Protein AF-A0A645GMW1-F1 (afdb_monomer_lite)

Organism: NCBI:txid1076179

Radius of gyration: 13.88 Å; chains: 1; bounding box: 28×25×41 Å

Structure (mmCIF, N/CA/C/O backbone):
data_AF-A0A645GMW1-F1
#
_entry.id   AF-A0A645GMW1-F1
#
loop_
_atom_site.group_PDB
_atom_site.id
_atom_site.type_symbol
_atom_site.label_atom_id
_atom_site.label_alt_id
_atom_site.label_comp_id
_atom_site.label_asym_id
_atom_site.label_entity_id
_atom_site.label_seq_id
_atom_site.pdbx_PDB_ins_code
_atom_site.Cartn_x
_atom_site.Cartn_y
_atom_site.Cartn_z
_atom_site.occupancy
_atom_site.B_iso_or_equiv
_atom_site.auth_seq_id
_atom_site.auth_comp_id
_atom_site.auth_asym_id
_atom_site.auth_atom_id
_atom_site.pdbx_PDB_model_num
ATOM 1 N N . MET A 1 1 ? -2.472 -6.286 12.823 1.00 82.88 1 MET A N 1
ATOM 2 C CA . MET A 1 1 ? -3.379 -5.752 11.780 1.00 82.88 1 MET A CA 1
ATOM 3 C C . MET A 1 1 ? -4.845 -6.041 12.078 1.00 82.88 1 MET A C 1
ATOM 5 O O . MET A 1 1 ? -5.179 -7.045 12.693 1.00 82.88 1 MET A O 1
ATOM 9 N N . THR A 1 2 ? -5.722 -5.130 11.661 1.00 86.31 2 THR A N 1
ATOM 10 C CA . THR A 1 2 ? -7.187 -5.240 11.719 1.00 86.31 2 THR A CA 1
ATOM 11 C C . THR A 1 2 ? -7.753 -5.786 10.402 1.00 86.31 2 THR A C 1
ATOM 13 O O . THR A 1 2 ? -7.118 -5.670 9.356 1.00 86.31 2 THR A O 1
ATOM 16 N N . LYS A 1 3 ? -8.986 -6.317 10.417 1.00 87.19 3 LYS A N 1
ATOM 17 C CA . LYS A 1 3 ? -9.654 -6.834 9.203 1.00 87.19 3 LYS A CA 1
ATOM 18 C C . LYS A 1 3 ? -9.763 -5.794 8.079 1.00 87.19 3 LYS A C 1
ATOM 20 O O . LYS A 1 3 ? -9.622 -6.152 6.914 1.00 87.19 3 LYS A O 1
ATOM 25 N N . ASP A 1 4 ? -9.985 -4.526 8.427 1.00 87.88 4 ASP A N 1
ATOM 26 C CA . ASP A 1 4 ? -10.097 -3.435 7.451 1.00 87.88 4 ASP A CA 1
ATOM 27 C C . ASP A 1 4 ? -8.743 -3.113 6.800 1.00 87.88 4 ASP A C 1
ATOM 29 O O . ASP A 1 4 ? -8.673 -2.877 5.596 1.00 87.88 4 ASP A O 1
ATOM 33 N N . GLU A 1 5 ? -7.654 -3.148 7.577 1.00 87.81 5 GLU A N 1
ATOM 34 C CA . GLU A 1 5 ? -6.290 -2.961 7.062 1.00 87.81 5 GLU A CA 1
ATOM 35 C C . GLU A 1 5 ? -5.925 -4.076 6.080 1.00 87.81 5 GLU A C 1
ATOM 37 O O . GLU A 1 5 ? -5.408 -3.812 5.000 1.00 87.81 5 GLU A O 1
ATOM 42 N N . VAL A 1 6 ? -6.264 -5.319 6.412 1.00 90.88 6 VAL A N 1
ATOM 43 C CA . VAL A 1 6 ? -6.015 -6.479 5.548 1.00 90.88 6 VAL A CA 1
ATOM 44 C C . VAL A 1 6 ? -6.827 -6.388 4.261 1.00 90.88 6 VAL A C 1
ATOM 46 O O . VAL A 1 6 ? -6.291 -6.616 3.177 1.00 90.88 6 VAL A O 1
ATOM 49 N N . ALA A 1 7 ? -8.114 -6.043 4.356 1.00 91.56 7 ALA A N 1
ATOM 50 C CA . ALA A 1 7 ? -8.967 -5.858 3.185 1.00 91.56 7 ALA A CA 1
ATOM 51 C C . ALA A 1 7 ? -8.415 -4.762 2.260 1.00 91.56 7 ALA A C 1
ATOM 53 O O . ALA A 1 7 ? -8.383 -4.943 1.043 1.00 91.56 7 ALA A O 1
ATOM 54 N N . PHE A 1 8 ? -7.912 -3.666 2.835 1.00 91.69 8 PHE A N 1
ATOM 55 C CA . PHE A 1 8 ? -7.234 -2.610 2.088 1.00 91.69 8 PHE A CA 1
ATOM 56 C C . PHE A 1 8 ? -5.958 -3.109 1.396 1.00 91.69 8 PHE A C 1
ATOM 58 O O . PHE A 1 8 ? -5.770 -2.841 0.211 1.00 91.69 8 PHE A O 1
ATOM 65 N N . LEU A 1 9 ? -5.096 -3.853 2.098 1.00 92.62 9 LEU A N 1
ATOM 66 C CA . LEU A 1 9 ? -3.863 -4.402 1.520 1.00 92.62 9 LEU A CA 1
ATOM 67 C C . LEU A 1 9 ? -4.153 -5.372 0.368 1.00 92.62 9 LEU A C 1
ATOM 69 O O . LEU A 1 9 ? -3.485 -5.307 -0.660 1.00 92.62 9 LEU A O 1
ATOM 73 N N . LYS A 1 10 ? -5.173 -6.229 0.505 1.00 94.00 10 LYS A N 1
ATOM 74 C CA . LYS A 1 10 ? -5.614 -7.130 -0.573 1.00 94.00 10 LYS A CA 1
ATOM 75 C C . LYS A 1 10 ? -6.101 -6.346 -1.786 1.00 94.00 10 LYS A C 1
ATOM 77 O O . LYS A 1 10 ? -5.624 -6.595 -2.884 1.00 94.00 10 LYS A O 1
ATOM 82 N N . TYR A 1 11 ? -6.957 -5.344 -1.578 1.00 93.62 11 TYR A N 1
ATOM 83 C CA . TYR A 1 11 ? -7.407 -4.455 -2.652 1.00 93.62 11 TYR A CA 1
ATOM 84 C C . TYR A 1 11 ? -6.233 -3.762 -3.363 1.00 93.62 11 TYR A C 1
ATOM 86 O O . TYR A 1 11 ? -6.172 -3.755 -4.590 1.00 93.62 11 TYR A O 1
ATOM 94 N N . ALA A 1 12 ? -5.284 -3.204 -2.605 1.00 93.94 12 ALA A N 1
ATOM 95 C CA . ALA A 1 12 ? -4.115 -2.533 -3.167 1.00 93.94 12 ALA A CA 1
ATOM 96 C C . ALA A 1 12 ? -3.250 -3.500 -3.990 1.00 93.94 12 ALA A C 1
ATOM 98 O O . ALA A 1 12 ? -2.833 -3.158 -5.097 1.00 93.94 12 ALA A O 1
ATOM 99 N N . LYS A 1 13 ? -3.039 -4.722 -3.489 1.00 94.44 13 LYS A N 1
ATOM 100 C CA . LYS A 1 13 ? -2.316 -5.775 -4.205 1.00 94.44 13 LYS A CA 1
ATOM 101 C C . LYS A 1 13 ? -3.032 -6.192 -5.493 1.00 94.44 13 LYS A C 1
ATOM 103 O O . LYS A 1 13 ? -2.386 -6.287 -6.532 1.00 94.44 13 LYS A O 1
ATOM 108 N N . ASP A 1 14 ? -4.347 -6.396 -5.446 1.00 95.12 14 ASP A N 1
ATOM 109 C CA . ASP A 1 14 ? -5.155 -6.774 -6.614 1.00 95.12 14 ASP A CA 1
ATOM 110 C C . ASP A 1 14 ? -5.181 -5.661 -7.679 1.00 95.12 14 ASP A C 1
ATOM 112 O O . ASP A 1 14 ? -5.256 -5.940 -8.874 1.00 95.12 14 ASP A O 1
ATOM 116 N N . ALA A 1 15 ? -5.046 -4.398 -7.261 1.00 93.19 15 ALA A N 1
ATOM 117 C CA . ALA A 1 15 ? -4.862 -3.246 -8.145 1.00 93.19 15 ALA A CA 1
ATOM 118 C C . ALA A 1 15 ? -3.417 -3.088 -8.676 1.00 93.19 15 ALA A C 1
ATOM 120 O O . ALA A 1 15 ? -3.135 -2.177 -9.457 1.00 93.19 15 ALA A O 1
ATOM 121 N N . GLY A 1 16 ? -2.496 -3.969 -8.276 1.00 93.19 16 GLY A N 1
ATOM 122 C CA . GLY A 1 16 ? -1.112 -4.006 -8.746 1.00 93.19 16 GLY A CA 1
ATOM 123 C C . GLY A 1 16 ? -0.134 -3.139 -7.955 1.00 93.19 16 GLY A C 1
ATOM 124 O O . GLY A 1 16 ? 0.986 -2.941 -8.415 1.00 93.19 16 GLY A O 1
ATOM 125 N N . PHE A 1 17 ? -0.515 -2.606 -6.791 1.00 95.38 17 PHE A N 1
ATOM 126 C CA . PHE A 1 17 ? 0.427 -1.909 -5.914 1.00 95.38 17 PHE A CA 1
ATOM 127 C C . PHE A 1 17 ? 1.283 -2.907 -5.130 1.00 95.38 17 PHE A C 1
ATOM 129 O O . PHE A 1 17 ? 0.781 -3.908 -4.618 1.00 95.38 17 PHE A O 1
ATOM 136 N N . CYS A 1 18 ? 2.577 -2.611 -5.002 1.00 94.50 18 CYS A N 1
ATOM 137 C CA . CYS A 1 18 ? 3.541 -3.512 -4.363 1.00 94.50 18 CYS A CA 1
ATOM 138 C C . CYS A 1 18 ? 3.937 -3.048 -2.961 1.00 94.50 18 CYS A C 1
ATOM 140 O O . CYS A 1 18 ? 4.248 -3.868 -2.097 1.00 94.50 18 CYS A O 1
ATOM 142 N N . TYR A 1 19 ? 3.917 -1.737 -2.726 1.00 94.75 19 TYR A N 1
ATOM 143 C CA . TYR A 1 19 ? 4.445 -1.132 -1.515 1.00 94.75 19 TYR A CA 1
ATOM 144 C C . TYR A 1 19 ? 3.426 -0.225 -0.845 1.00 94.75 19 TYR A C 1
ATOM 146 O O . TYR A 1 19 ? 2.605 0.413 -1.503 1.00 94.75 19 TYR A O 1
ATOM 154 N N . ILE A 1 20 ? 3.522 -0.143 0.479 1.00 92.81 20 ILE A N 1
ATOM 155 C CA . ILE A 1 20 ? 2.780 0.800 1.309 1.00 92.81 20 ILE A CA 1
ATOM 156 C C . ILE A 1 20 ? 3.737 1.529 2.250 1.00 92.81 20 ILE A C 1
ATOM 158 O O . ILE A 1 20 ? 4.649 0.933 2.828 1.00 92.81 20 ILE A O 1
ATOM 162 N N . SER A 1 21 ? 3.529 2.827 2.433 1.00 91.50 21 SER A N 1
ATOM 163 C CA . SER A 1 21 ? 4.256 3.635 3.406 1.00 91.50 21 SER A CA 1
ATOM 164 C C . SER A 1 21 ? 3.331 4.615 4.123 1.00 91.50 21 SER A C 1
ATOM 166 O O . SER A 1 21 ? 2.248 4.972 3.650 1.00 91.50 21 SER A O 1
ATOM 168 N N . LYS A 1 22 ? 3.767 5.052 5.307 1.00 87.62 22 LYS A N 1
ATOM 169 C CA . LYS A 1 22 ? 3.097 6.096 6.082 1.00 87.62 22 LYS A CA 1
ATOM 170 C C . LYS A 1 22 ? 3.976 7.338 6.147 1.00 87.62 22 LYS A C 1
ATOM 172 O O . LYS A 1 22 ? 5.052 7.321 6.749 1.00 87.62 22 LYS A O 1
ATOM 177 N N . GLU A 1 23 ? 3.493 8.423 5.557 1.00 76.06 23 GLU A N 1
ATOM 178 C CA . GLU A 1 23 ? 4.151 9.729 5.579 1.00 76.06 23 GLU A CA 1
ATOM 179 C C . GLU A 1 23 ? 3.897 10.407 6.937 1.00 76.06 23 GLU A C 1
ATOM 181 O O . GLU A 1 23 ? 2.812 10.917 7.209 1.00 76.06 23 GLU A O 1
ATOM 186 N N . GLY A 1 24 ? 4.888 10.413 7.831 1.00 71.50 24 GLY A N 1
ATOM 187 C CA . GLY A 1 24 ? 4.853 11.229 9.050 1.00 71.50 24 GLY A CA 1
ATOM 188 C C . GLY A 1 24 ? 3.632 11.029 9.974 1.00 71.50 24 GLY A C 1
ATOM 189 O O . GLY A 1 24 ? 3.249 9.915 10.323 1.00 71.50 24 GLY A O 1
ATOM 190 N N . ASN A 1 25 ? 3.056 12.140 10.453 1.00 67.25 25 ASN A N 1
ATOM 191 C CA . ASN A 1 25 ? 1.845 12.173 11.298 1.00 67.25 25 ASN A CA 1
ATOM 192 C C . ASN A 1 25 ? 0.541 12.173 10.481 1.00 67.25 25 ASN A C 1
ATOM 194 O O . ASN A 1 25 ? -0.513 12.534 11.001 1.00 67.25 25 ASN A O 1
ATOM 198 N N . SER A 1 26 ? 0.606 11.818 9.203 1.00 70.62 26 SER A N 1
ATOM 199 C CA . SER A 1 26 ? -0.543 11.917 8.321 1.00 70.62 26 SER A CA 1
ATOM 200 C C . SER A 1 26 ? -1.594 10.842 8.604 1.00 70.62 26 SER A C 1
ATOM 202 O O . SER A 1 26 ? -1.286 9.709 8.980 1.00 70.62 26 SER A O 1
ATOM 204 N N . ASN A 1 27 ? -2.855 11.199 8.352 1.00 77.88 27 ASN A N 1
ATOM 205 C CA . ASN A 1 27 ? -4.005 10.285 8.364 1.00 77.88 27 ASN A CA 1
ATOM 206 C C . ASN A 1 27 ? -4.185 9.567 7.013 1.00 77.88 27 ASN A C 1
ATOM 208 O O . ASN A 1 27 ? -5.290 9.159 6.656 1.00 77.88 27 ASN A O 1
ATOM 212 N N . TYR A 1 28 ? -3.118 9.483 6.222 1.00 84.38 28 TYR A N 1
ATOM 213 C CA . TYR A 1 28 ? -3.111 8.805 4.939 1.00 84.38 28 TYR A CA 1
ATOM 214 C C . TYR A 1 28 ? -1.921 7.854 4.856 1.00 84.38 28 TYR A C 1
ATOM 216 O O . TYR A 1 28 ? -0.897 8.043 5.517 1.00 84.38 28 TYR A O 1
ATOM 224 N N . VAL A 1 29 ? -2.082 6.831 4.029 1.00 89.69 29 VAL A N 1
ATOM 225 C CA . VAL A 1 29 ? -1.013 5.940 3.582 1.00 89.69 29 VAL A CA 1
ATOM 226 C C . VAL A 1 29 ? -0.773 6.181 2.101 1.00 89.69 29 VAL A C 1
ATOM 228 O O . VAL A 1 29 ? -1.694 6.540 1.366 1.00 89.69 29 VAL A O 1
ATOM 231 N N . ARG A 1 30 ? 0.469 6.003 1.671 1.00 91.94 30 ARG A N 1
ATOM 232 C CA . ARG A 1 30 ? 0.859 6.004 0.265 1.00 91.94 30 ARG A CA 1
ATOM 233 C C . ARG A 1 30 ? 1.004 4.552 -0.166 1.00 91.94 30 ARG A C 1
ATOM 235 O O . ARG A 1 30 ? 1.749 3.815 0.473 1.00 91.94 30 ARG A O 1
ATOM 242 N N . ILE A 1 31 ? 0.303 4.146 -1.216 1.00 93.69 31 ILE A N 1
ATOM 243 C CA . ILE A 1 31 ? 0.542 2.872 -1.903 1.00 93.69 31 ILE A CA 1
ATOM 244 C C . ILE A 1 31 ? 1.202 3.162 -3.240 1.00 93.69 31 ILE A C 1
ATOM 246 O O . ILE A 1 31 ? 0.849 4.141 -3.896 1.00 93.69 31 ILE A O 1
ATOM 250 N N . TYR A 1 32 ? 2.187 2.361 -3.625 1.00 94.75 32 TYR A N 1
ATOM 251 C CA . TYR A 1 32 ? 2.920 2.596 -4.861 1.00 94.75 32 TYR A CA 1
ATOM 252 C C . TYR A 1 32 ? 3.480 1.309 -5.468 1.00 94.75 32 TYR A C 1
ATOM 254 O O . TYR A 1 32 ? 3.666 0.294 -4.789 1.00 94.75 32 TYR A O 1
ATOM 262 N N . ARG A 1 33 ? 3.723 1.356 -6.775 1.00 93.50 33 ARG A N 1
ATOM 263 C CA . ARG A 1 33 ? 4.463 0.351 -7.541 1.00 93.50 33 ARG A CA 1
ATOM 264 C C . ARG A 1 33 ? 5.491 1.057 -8.412 1.00 93.50 33 ARG A C 1
ATOM 266 O O . ARG A 1 33 ? 5.251 2.173 -8.866 1.00 93.50 33 ARG A O 1
ATOM 273 N N . GLU A 1 34 ? 6.616 0.394 -8.615 1.00 88.00 34 GLU A N 1
ATOM 274 C CA . GLU A 1 34 ? 7.644 0.822 -9.555 1.00 88.00 34 GLU A CA 1
ATOM 275 C C . GLU A 1 34 ? 7.601 -0.141 -10.737 1.00 88.00 34 GLU A C 1
ATOM 277 O O . GLU A 1 34 ? 7.751 -1.352 -10.565 1.00 88.00 34 GLU A O 1
ATOM 282 N N . GLU A 1 35 ? 7.327 0.394 -11.919 1.00 82.81 35 GLU A N 1
ATOM 283 C CA . GLU A 1 35 ? 7.388 -0.335 -13.176 1.00 82.81 35 GLU A CA 1
ATOM 284 C C . GLU A 1 35 ? 8.725 0.008 -13.822 1.00 82.81 35 GLU A C 1
ATOM 286 O O . GLU A 1 35 ? 9.014 1.163 -14.131 1.00 82.81 35 GLU A O 1
ATOM 291 N N . VAL A 1 36 ? 9.581 -1.004 -13.944 1.00 80.81 36 VAL A N 1
ATOM 292 C CA . VAL A 1 36 ? 10.887 -0.873 -14.581 1.00 80.81 36 VAL A CA 1
ATOM 293 C C . VAL A 1 36 ? 10.773 -1.437 -15.984 1.00 80.81 36 VAL A C 1
ATOM 295 O O . VAL A 1 36 ? 10.649 -2.649 -16.163 1.00 80.81 36 VAL A O 1
ATOM 298 N N . GLU A 1 37 ? 10.849 -0.561 -16.974 1.00 79.94 37 GLU A N 1
ATOM 299 C CA . GLU A 1 37 ? 10.867 -0.931 -18.381 1.00 79.94 37 GLU A CA 1
ATOM 300 C C . GLU A 1 37 ? 12.242 -0.627 -18.973 1.00 79.94 37 GLU A C 1
ATOM 302 O O . GLU A 1 37 ? 12.886 0.368 -18.643 1.00 79.94 37 GLU A O 1
ATOM 307 N N . ILE A 1 38 ? 12.720 -1.503 -19.852 1.00 84.50 38 ILE A N 1
ATOM 308 C CA . ILE A 1 38 ? 13.901 -1.225 -20.667 1.00 84.50 38 ILE A CA 1
ATOM 309 C C . ILE A 1 38 ? 13.369 -0.748 -22.011 1.00 84.50 38 ILE A C 1
ATOM 311 O O . ILE A 1 38 ? 12.680 -1.501 -22.700 1.00 84.50 38 ILE A O 1
ATOM 315 N N . ASN A 1 39 ? 13.645 0.507 -22.361 1.00 83.56 39 ASN A N 1
ATOM 316 C CA . ASN A 1 39 ? 13.196 1.064 -23.632 1.00 83.56 39 ASN A CA 1
ATOM 317 C C . ASN A 1 39 ? 13.964 0.440 -24.819 1.00 83.56 39 ASN A C 1
ATOM 319 O O . ASN A 1 39 ? 14.918 -0.322 -24.646 1.00 83.56 39 ASN A O 1
ATOM 323 N N . GLU A 1 40 ? 13.573 0.786 -26.046 1.00 86.50 40 GLU A N 1
ATOM 324 C CA . GLU A 1 40 ? 14.198 0.266 -27.275 1.00 86.50 40 GLU A CA 1
ATOM 325 C C . GLU A 1 40 ? 15.700 0.607 -27.398 1.00 86.50 40 GLU A C 1
ATOM 327 O O . GLU A 1 40 ? 16.427 -0.046 -28.146 1.00 86.50 40 GLU A O 1
ATOM 332 N N . GLU A 1 41 ? 16.185 1.590 -26.634 1.00 88.06 41 GLU A N 1
ATOM 333 C CA . GLU A 1 41 ? 17.587 2.022 -26.580 1.00 88.06 41 GLU A CA 1
ATOM 334 C C . GLU A 1 41 ? 18.399 1.291 -25.493 1.00 88.06 41 GLU A C 1
ATOM 336 O O . GLU A 1 41 ? 19.581 1.578 -25.298 1.00 88.06 41 GLU A O 1
ATOM 341 N N . GLY A 1 42 ? 17.788 0.344 -24.771 1.00 85.44 42 GLY A N 1
ATOM 342 C CA . GLY A 1 42 ? 18.430 -0.368 -23.664 1.00 85.44 42 GLY A CA 1
ATOM 343 C C . GLY A 1 42 ? 18.547 0.459 -22.378 1.00 85.44 42 GLY A C 1
ATOM 344 O O . GLY A 1 42 ? 19.266 0.059 -21.461 1.00 85.44 42 GLY A O 1
ATOM 345 N N . ILE A 1 43 ? 17.866 1.605 -22.296 1.00 84.94 43 ILE A N 1
ATOM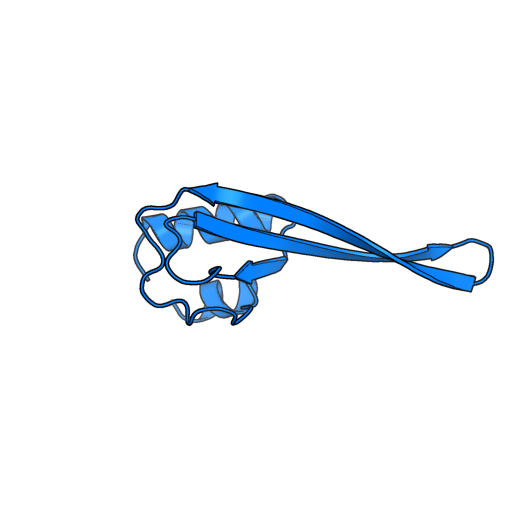 346 C CA . ILE A 1 43 ? 17.852 2.481 -21.123 1.00 84.94 43 ILE A CA 1
ATOM 347 C C . ILE A 1 43 ? 16.748 2.012 -20.178 1.00 84.94 43 ILE A C 1
ATOM 349 O O . ILE A 1 43 ? 15.595 1.844 -20.575 1.00 84.94 43 ILE A O 1
ATOM 353 N N . GLN A 1 44 ? 17.107 1.828 -18.910 1.00 83.69 44 GLN A N 1
ATOM 354 C CA . GLN A 1 44 ? 16.150 1.542 -17.851 1.00 83.69 44 GLN A CA 1
ATOM 355 C C . GLN A 1 44 ? 15.345 2.807 -17.533 1.00 83.69 44 GLN A C 1
ATOM 357 O O . GLN A 1 44 ? 15.897 3.802 -17.061 1.00 83.69 44 GLN A O 1
ATOM 362 N N . VAL A 1 45 ? 14.042 2.758 -17.783 1.00 78.62 45 VAL A N 1
ATOM 363 C CA . VAL A 1 45 ? 13.073 3.788 -17.417 1.00 78.62 45 VAL A CA 1
ATOM 364 C C . VAL A 1 45 ? 12.242 3.235 -16.264 1.00 78.62 45 VAL A C 1
ATOM 366 O O . VAL A 1 45 ? 11.649 2.165 -16.374 1.00 78.62 45 VAL A O 1
ATOM 369 N N . SER A 1 46 ? 12.241 3.936 -15.133 1.00 82.00 46 SER A N 1
ATOM 370 C CA . SER A 1 46 ? 11.394 3.604 -13.987 1.00 82.00 46 SER A CA 1
ATOM 371 C C . SER A 1 46 ? 10.211 4.563 -13.947 1.00 82.00 46 SER A C 1
ATOM 373 O O . SER A 1 46 ? 10.425 5.770 -13.797 1.00 82.00 46 SER A O 1
ATOM 375 N N . ASP A 1 47 ? 8.994 4.038 -14.041 1.00 84.44 47 ASP A N 1
ATOM 376 C CA . ASP A 1 47 ? 7.781 4.800 -13.762 1.00 84.44 47 A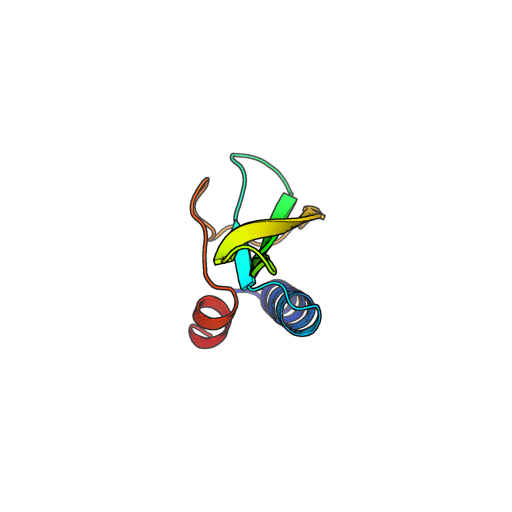SP A CA 1
ATOM 377 C C . ASP A 1 47 ? 7.210 4.404 -12.400 1.00 84.44 47 ASP A C 1
ATOM 379 O O . ASP A 1 47 ? 7.151 3.225 -12.039 1.00 84.44 47 ASP A O 1
ATOM 383 N N . VAL A 1 48 ? 6.811 5.399 -11.612 1.00 88.00 48 VAL A N 1
ATOM 384 C CA . VAL A 1 48 ? 6.295 5.181 -10.258 1.00 88.00 48 VAL A CA 1
ATOM 385 C C . VAL A 1 48 ? 4.831 5.570 -10.232 1.00 88.00 48 VAL A C 1
ATOM 387 O O . VAL A 1 48 ? 4.476 6.747 -10.229 1.00 88.00 48 VAL A O 1
ATOM 390 N N . HIS A 1 49 ? 3.976 4.558 -10.142 1.00 91.75 49 HIS A N 1
ATOM 391 C CA . HIS A 1 49 ? 2.547 4.751 -9.953 1.00 91.75 49 HIS A CA 1
ATOM 392 C C . HIS A 1 49 ? 2.235 4.774 -8.460 1.00 91.75 49 HIS A C 1
ATOM 394 O O . HIS A 1 49 ? 2.445 3.779 -7.762 1.00 91.75 49 HIS A O 1
ATOM 400 N N . GLU A 1 50 ? 1.697 5.890 -7.966 1.00 93.50 50 GLU A N 1
ATOM 401 C CA . GLU A 1 50 ? 1.379 6.079 -6.550 1.00 93.50 50 GLU A CA 1
ATOM 402 C C . GLU A 1 50 ? -0.027 6.626 -6.303 1.00 93.50 50 GLU A C 1
ATOM 404 O O . GLU A 1 50 ? -0.589 7.370 -7.107 1.00 93.50 50 GLU A O 1
ATOM 409 N N . GLN A 1 51 ? -0.596 6.265 -5.152 1.00 91.94 51 GLN A N 1
ATOM 410 C CA . GLN A 1 51 ? -1.868 6.787 -4.665 1.00 91.94 51 GLN A CA 1
ATOM 411 C C . GLN A 1 51 ? -1.810 7.077 -3.165 1.00 91.94 51 GLN A C 1
ATOM 413 O O . GLN A 1 51 ? -1.217 6.330 -2.385 1.00 91.94 51 GLN A O 1
ATOM 418 N N . PHE A 1 52 ? -2.480 8.157 -2.758 1.00 89.56 52 PHE A N 1
ATOM 419 C CA . PHE A 1 52 ? -2.624 8.560 -1.362 1.00 89.56 52 PHE A CA 1
ATOM 420 C C . PHE A 1 52 ? -4.028 8.221 -0.871 1.00 89.56 52 PHE A C 1
ATOM 422 O O . PHE A 1 52 ? -5.021 8.783 -1.335 1.00 89.56 52 PHE A O 1
ATOM 429 N N . CYS A 1 53 ? -4.115 7.309 0.091 1.00 87.38 53 CYS A N 1
ATOM 430 C CA . CYS A 1 53 ? -5.379 6.815 0.617 1.00 87.38 53 CYS A CA 1
ATOM 431 C C . CYS A 1 53 ? -5.570 7.304 2.051 1.00 87.38 53 CYS A C 1
ATOM 433 O O . CYS A 1 53 ? -4.774 6.986 2.937 1.00 87.38 53 CYS A O 1
ATOM 435 N N . ILE A 1 54 ? -6.645 8.055 2.300 1.00 84.38 54 ILE A N 1
ATOM 436 C CA . ILE A 1 54 ? -7.041 8.418 3.665 1.00 84.38 54 ILE A CA 1
ATOM 437 C C . ILE A 1 54 ? -7.482 7.146 4.380 1.00 84.38 54 ILE A C 1
ATOM 439 O O . ILE A 1 54 ? -8.389 6.450 3.928 1.00 84.38 54 ILE A O 1
ATOM 443 N N . THR A 1 55 ? -6.865 6.860 5.520 1.00 74.88 55 THR A N 1
ATOM 444 C CA . THR A 1 55 ? -7.181 5.674 6.309 1.00 74.88 55 THR A CA 1
ATOM 445 C C . THR A 1 55 ? -7.218 6.013 7.792 1.00 74.88 55 THR A C 1
ATOM 447 O O . THR A 1 55 ? -6.407 6.780 8.308 1.00 74.88 55 THR A O 1
ATOM 450 N N . LYS A 1 56 ? -8.204 5.443 8.491 1.00 70.94 56 LYS A N 1
ATOM 451 C CA . LYS A 1 56 ? -8.269 5.468 9.960 1.00 70.94 56 LYS A CA 1
ATOM 452 C C . LYS A 1 56 ? -7.427 4.342 10.584 1.00 70.94 56 LYS A C 1
ATOM 454 O O . LYS A 1 56 ? -7.209 4.357 11.797 1.00 70.94 56 LYS A O 1
ATOM 459 N N . GLY A 1 57 ? -6.984 3.386 9.763 1.00 70.19 57 GLY A N 1
ATOM 460 C CA . GLY A 1 57 ? -6.115 2.264 10.115 1.00 70.19 57 GLY A CA 1
ATOM 461 C C . GLY A 1 57 ? -4.644 2.529 9.774 1.00 70.19 57 GLY A C 1
ATOM 462 O O . GLY A 1 57 ? -4.282 3.592 9.285 1.00 70.19 57 GLY A O 1
ATOM 463 N N . PHE A 1 58 ? -3.793 1.550 10.054 1.00 75.38 58 PHE A N 1
ATOM 464 C CA . PHE A 1 58 ? -2.332 1.530 9.9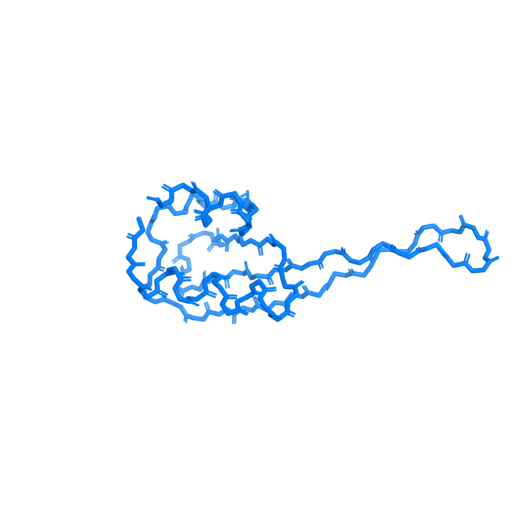64 1.00 75.38 58 PHE A CA 1
ATOM 465 C C . PHE A 1 58 ? -1.628 2.365 11.037 1.00 75.38 58 PHE A C 1
ATOM 467 O O . PHE A 1 58 ? -0.843 3.280 10.763 1.00 75.38 58 PHE A O 1
ATOM 474 N N . ARG A 1 59 ? -1.898 2.044 12.308 1.00 67.50 59 ARG A N 1
ATOM 475 C CA . ARG A 1 59 ? -1.129 2.585 13.447 1.00 67.50 59 ARG A CA 1
ATOM 476 C C .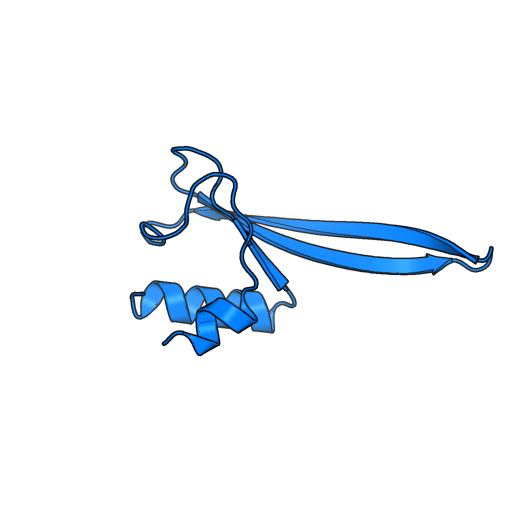 ARG A 1 59 ? 0.256 1.950 13.582 1.00 67.50 59 ARG A C 1
ATOM 478 O O . ARG A 1 59 ? 1.160 2.619 14.067 1.00 67.50 59 ARG A O 1
ATOM 485 N N . GLU A 1 60 ? 0.402 0.701 13.141 1.00 67.31 60 GLU A N 1
ATOM 486 C CA . GLU A 1 60 ? 1.623 -0.105 13.293 1.00 67.31 60 GLU A CA 1
ATOM 487 C C . GLU A 1 60 ? 2.703 0.218 12.245 1.00 67.31 60 GLU A C 1
ATOM 489 O O . GLU A 1 60 ? 3.871 -0.112 12.446 1.00 67.31 60 GLU A O 1
ATOM 494 N N . LEU A 1 61 ? 2.348 0.896 11.144 1.00 75.44 61 LEU A N 1
ATOM 495 C CA . LEU A 1 61 ? 3.334 1.318 10.149 1.00 75.44 61 LEU A CA 1
ATOM 496 C C . LEU A 1 61 ? 4.253 2.391 10.739 1.00 75.44 61 LEU A C 1
ATOM 498 O O . LEU A 1 61 ? 3.808 3.475 11.133 1.00 75.44 61 LEU A O 1
ATOM 502 N N . VAL A 1 62 ? 5.551 2.089 10.758 1.00 78.69 62 VAL A N 1
ATOM 503 C CA . VAL A 1 62 ? 6.587 3.043 11.147 1.00 78.69 62 VAL A CA 1
ATOM 504 C C . VAL A 1 62 ? 6.663 4.138 10.087 1.00 78.69 62 VAL A C 1
ATOM 506 O O . VAL A 1 62 ? 6.652 3.874 8.884 1.00 78.69 62 VAL A O 1
ATOM 509 N N . LYS A 1 63 ? 6.733 5.388 10.546 1.00 77.44 63 LYS A N 1
ATOM 510 C CA . LYS A 1 63 ? 6.815 6.565 9.678 1.00 77.44 63 LYS A CA 1
ATOM 511 C C . LYS A 1 63 ? 8.022 6.477 8.755 1.00 77.44 63 LYS A C 1
ATOM 513 O O . LYS A 1 63 ? 9.098 6.086 9.201 1.00 77.44 63 LYS A O 1
ATOM 518 N N . PHE A 1 64 ? 7.838 6.902 7.508 1.00 75.69 64 PHE A N 1
ATOM 519 C CA . PHE A 1 64 ? 8.889 6.951 6.485 1.00 75.69 64 PHE A CA 1
ATOM 520 C C . PHE A 1 64 ? 9.531 5.592 6.173 1.00 75.69 64 PHE A C 1
ATOM 522 O O . PHE A 1 64 ? 10.568 5.532 5.518 1.00 75.69 64 PHE A O 1
ATOM 529 N N . LYS A 1 65 ? 8.912 4.493 6.620 1.00 87.06 65 LYS A N 1
ATOM 530 C CA . LYS A 1 65 ? 9.292 3.142 6.234 1.00 87.06 65 LYS A CA 1
ATOM 531 C C . LYS A 1 65 ? 8.318 2.632 5.179 1.00 87.06 65 LYS A C 1
ATOM 533 O O . LYS A 1 65 ? 7.100 2.728 5.339 1.00 87.06 65 LYS A O 1
ATOM 538 N N . ALA A 1 66 ? 8.887 2.097 4.109 1.00 90.31 66 ALA A N 1
ATOM 539 C CA . ALA A 1 66 ? 8.169 1.344 3.101 1.00 90.31 66 ALA A CA 1
ATOM 540 C C . ALA A 1 66 ? 8.086 -0.129 3.499 1.00 90.31 66 ALA A C 1
ATOM 542 O O . ALA A 1 66 ? 9.039 -0.692 4.045 1.00 90.31 66 ALA A O 1
ATOM 543 N N . TYR A 1 67 ? 6.951 -0.743 3.203 1.00 92.38 67 TYR A N 1
ATOM 544 C 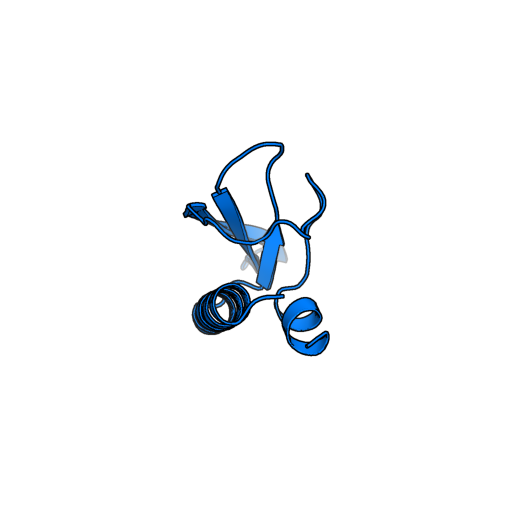CA . TYR A 1 67 ? 6.692 -2.150 3.448 1.00 92.38 67 TYR A CA 1
ATOM 545 C C . TYR A 1 67 ? 6.169 -2.792 2.169 1.00 92.38 67 TYR A C 1
ATOM 547 O O . TYR A 1 67 ? 5.349 -2.195 1.471 1.00 92.38 67 TYR A O 1
ATOM 555 N N . SER A 1 68 ? 6.628 -4.009 1.884 1.00 94.50 68 SER A N 1
ATOM 556 C CA . SER A 1 68 ? 6.006 -4.877 0.884 1.00 94.50 68 SER A CA 1
ATOM 557 C C . SER A 1 68 ? 4.589 -5.216 1.344 1.00 94.50 68 SER A C 1
ATOM 559 O O . SER A 1 68 ? 4.384 -5.663 2.474 1.00 94.50 68 SER A O 1
ATOM 561 N N . ILE A 1 69 ? 3.604 -4.983 0.477 1.00 94.06 69 ILE A N 1
ATOM 562 C CA . ILE A 1 69 ? 2.208 -5.341 0.750 1.00 94.06 69 ILE A CA 1
ATOM 563 C C . ILE A 1 69 ? 2.076 -6.862 0.887 1.00 94.06 69 ILE A C 1
ATOM 565 O O . ILE A 1 69 ? 1.328 -7.328 1.744 1.00 94.06 69 ILE A O 1
ATOM 569 N N . GLN A 1 70 ? 2.829 -7.627 0.089 1.00 94.31 70 GLN A N 1
ATOM 570 C CA . GLN A 1 70 ? 2.859 -9.087 0.173 1.00 94.31 70 GLN A CA 1
ATOM 571 C C . GLN A 1 70 ? 3.330 -9.549 1.554 1.00 94.31 70 GLN A C 1
ATOM 573 O O . GLN A 1 70 ? 2.621 -10.302 2.214 1.00 94.31 70 GLN A O 1
ATOM 578 N N . ASP A 1 71 ? 4.467 -9.031 2.016 1.00 93.75 71 ASP A N 1
ATOM 579 C CA . ASP A 1 71 ? 5.070 -9.458 3.279 1.00 93.75 71 ASP A CA 1
ATOM 580 C C . ASP A 1 71 ? 4.185 -9.086 4.472 1.00 93.75 71 ASP A C 1
ATOM 582 O O . ASP A 1 71 ? 4.153 -9.804 5.469 1.00 93.75 71 ASP A O 1
ATOM 586 N N . LEU A 1 72 ? 3.473 -7.953 4.397 1.00 91.25 72 LEU A N 1
ATOM 587 C CA . LEU A 1 72 ? 2.493 -7.581 5.416 1.00 91.25 72 LEU A CA 1
ATOM 588 C C . LEU A 1 72 ? 1.331 -8.575 5.441 1.00 91.25 72 LEU A C 1
ATOM 590 O O . LEU A 1 72 ? 0.947 -9.012 6.517 1.00 91.25 72 LEU A O 1
ATOM 594 N N . LEU A 1 73 ? 0.797 -8.965 4.280 1.00 91.50 73 LEU A N 1
ATOM 595 C CA . LEU A 1 73 ? -0.294 -9.941 4.192 1.00 91.50 73 LEU A CA 1
ATOM 596 C C . LEU A 1 73 ? 0.100 -11.341 4.693 1.00 91.50 73 LEU A C 1
ATOM 598 O O . LEU A 1 73 ? -0.774 -12.079 5.130 1.00 91.50 73 LEU A O 1
ATOM 602 N N . GLU A 1 74 ? 1.381 -11.705 4.636 1.00 91.69 74 GLU A N 1
ATOM 603 C CA . GLU A 1 74 ? 1.909 -12.992 5.123 1.00 91.69 74 GLU A CA 1
ATOM 604 C C . GLU A 1 74 ? 2.203 -13.015 6.633 1.00 91.69 74 GLU A C 1
ATOM 606 O O . GLU A 1 74 ? 2.470 -14.079 7.187 1.00 91.69 74 GLU A O 1
ATOM 611 N N . GLN A 1 75 ? 2.175 -11.856 7.301 1.00 82.56 75 GLN A N 1
ATOM 612 C CA . GLN A 1 75 ? 2.375 -11.726 8.751 1.00 82.56 75 GLN A CA 1
ATOM 613 C C . GLN A 1 75 ?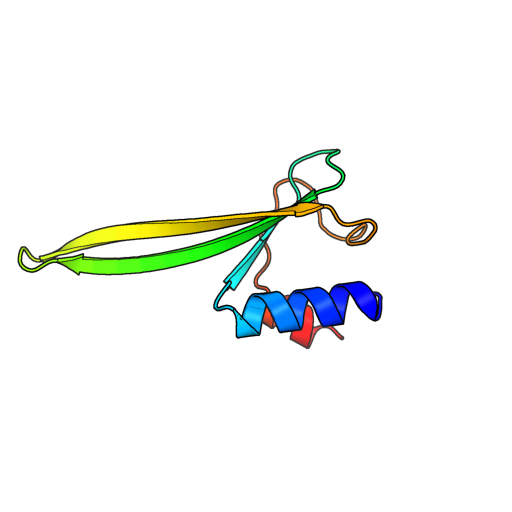 1.071 -11.822 9.566 1.00 82.56 75 GLN A C 1
ATOM 615 O O . GLN A 1 75 ? 1.132 -11.750 10.796 1.00 82.56 75 GLN A O 1
ATOM 620 N N . GLU A 1 76 ? -0.089 -11.947 8.907 1.00 63.88 76 GLU A N 1
ATOM 621 C CA . GLU A 1 76 ? -1.356 -12.360 9.544 1.00 63.88 76 GLU A CA 1
ATOM 622 C C . GLU A 1 76 ? -1.378 -13.861 9.855 1.00 63.88 76 GLU A C 1
ATOM 624 O O . GLU A 1 76 ? -1.801 -14.202 10.984 1.00 63.88 76 GLU A O 1
#

Sequence (76 aa):
MTKDEVAFLKYAKDAGFCYISKEGNSNYVRIYREEVEINEEGIQVSDVHEQFCITKGFRELVKFKAYSIQDLLEQE

Secondary structure (DSSP, 8-state):
--HHHHHHHHHHHHTT--EEEB-TT-SEEEEEEEEEEE-TTS-EEEEEEEEEEE-S--SSSPBT-EEEHHHHHTT-

Foldseek 3Di:
DDPVVLVVLVVLVVVPFFKWAAADPDQKIKTKDWDWDQDPVRDTDIDIDIDIGRHPDDPPGDHPDMDTSVVVNVVD

pLDDT: mean 85.85, std 8.19, range [63.88, 95.38]